Protein AF-A0A952J4M9-F1 (afdb_monomer_lite)

pLDDT: mean 75.3, std 10.13, range [50.69, 89.69]

Radius of gyration: 25.88 Å; chains: 1; bounding box: 40×37×68 Å

Secondary structure (DSSP, 8-state):
---------SHHHHHHHHHHHHTTS---------------GGGGTT-S-HHHHHHHHHHHHHHHHH--

Structure (mmCIF, N/CA/C/O backbone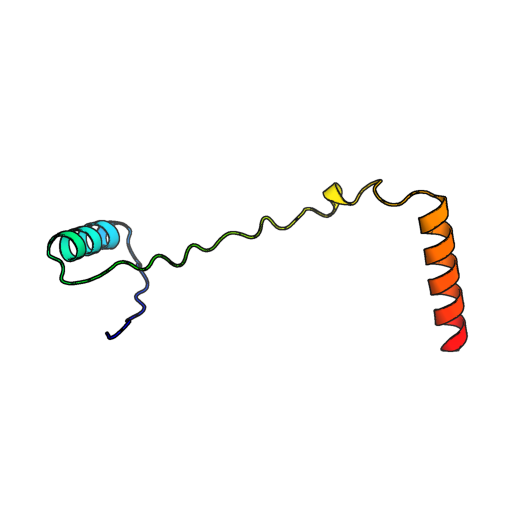):
data_AF-A0A952J4M9-F1
#
_entry.id   AF-A0A952J4M9-F1
#
loop_
_atom_site.group_PDB
_atom_site.id
_atom_site.type_symbol
_atom_site.label_atom_id
_atom_site.label_alt_id
_atom_site.label_comp_id
_atom_site.label_asym_id
_atom_site.label_entity_id
_atom_site.label_seq_id
_atom_site.pdbx_PDB_ins_code
_atom_site.Cartn_x
_atom_site.Cartn_y
_atom_site.Cartn_z
_atom_site.occupancy
_atom_site.B_iso_or_equiv
_atom_site.auth_seq_id
_atom_site.auth_comp_id
_atom_site.auth_asym_id
_atom_site.auth_atom_id
_atom_site.pdbx_PDB_model_num
ATOM 1 N N . MET A 1 1 ? 1.917 -22.403 13.976 1.00 63.72 1 MET A N 1
ATOM 2 C CA . MET A 1 1 ? 1.423 -21.028 13.751 1.00 63.72 1 MET A CA 1
ATOM 3 C C . MET A 1 1 ? 0.514 -21.074 12.537 1.00 63.72 1 MET A C 1
ATOM 5 O O . MET A 1 1 ? 0.962 -21.554 11.506 1.00 63.72 1 MET A O 1
ATOM 9 N N . GLN A 1 2 ? -0.756 -20.697 12.681 1.00 70.62 2 GLN A N 1
ATOM 10 C CA . GLN A 1 2 ? -1.708 -20.617 11.569 1.00 70.62 2 GLN A CA 1
ATOM 11 C C . GLN A 1 2 ? -1.961 -19.139 11.278 1.00 70.62 2 GLN A C 1
ATOM 13 O O . GLN A 1 2 ? -2.230 -18.375 12.204 1.00 70.62 2 GLN A O 1
ATOM 18 N N . THR A 1 3 ? -1.822 -18.739 10.018 1.00 75.50 3 THR A N 1
ATOM 19 C CA . THR A 1 3 ? -2.035 -17.357 9.577 1.00 75.50 3 THR A CA 1
ATOM 20 C C . THR A 1 3 ? -3.343 -17.309 8.808 1.00 75.50 3 THR A C 1
ATOM 22 O O . THR A 1 3 ? -3.506 -18.042 7.835 1.00 75.50 3 THR A O 1
ATOM 25 N N . ILE A 1 4 ? -4.274 -16.474 9.265 1.00 75.81 4 ILE A N 1
ATOM 26 C CA . ILE A 1 4 ? -5.575 -16.270 8.629 1.00 75.81 4 ILE A CA 1
ATOM 27 C C . ILE A 1 4 ? -5.617 -14.824 8.143 1.00 75.81 4 ILE A C 1
ATOM 29 O O . ILE A 1 4 ? -5.394 -13.903 8.928 1.00 75.81 4 ILE A O 1
ATOM 33 N N . THR A 1 5 ? -5.894 -14.636 6.856 1.00 78.06 5 THR A N 1
ATOM 34 C CA . THR A 1 5 ? -6.107 -13.315 6.261 1.00 78.06 5 THR A CA 1
ATOM 35 C C . THR A 1 5 ? -7.567 -12.926 6.445 1.00 78.06 5 THR A C 1
ATOM 37 O O . THR A 1 5 ? -8.463 -13.709 6.130 1.00 78.06 5 THR A O 1
ATOM 40 N N . ILE A 1 6 ? -7.807 -11.731 6.975 1.00 77.25 6 ILE A N 1
ATOM 41 C CA . ILE A 1 6 ? -9.145 -11.191 7.213 1.00 77.25 6 ILE A CA 1
ATOM 42 C C . ILE A 1 6 ? -9.250 -9.792 6.613 1.00 77.25 6 ILE A C 1
ATOM 44 O O . ILE A 1 6 ? -8.419 -8.928 6.891 1.00 77.25 6 ILE A O 1
ATOM 48 N N . ASP A 1 7 ? -10.295 -9.565 5.824 1.00 77.00 7 ASP A N 1
ATOM 49 C CA . ASP A 1 7 ? -10.620 -8.240 5.309 1.00 77.00 7 ASP A CA 1
ATOM 50 C C . ASP A 1 7 ? -11.458 -7.467 6.327 1.00 77.00 7 ASP A C 1
ATOM 52 O O . ASP A 1 7 ? -12.522 -7.904 6.774 1.00 77.00 7 ASP A O 1
ATOM 56 N N . ILE A 1 8 ? -10.974 -6.285 6.700 1.00 80.94 8 ILE A N 1
ATOM 57 C CA . ILE A 1 8 ? -11.675 -5.398 7.625 1.00 80.94 8 ILE A CA 1
ATOM 58 C C . ILE A 1 8 ? -12.637 -4.524 6.819 1.00 80.94 8 ILE A C 1
ATOM 60 O O . ILE A 1 8 ? -12.237 -3.545 6.198 1.00 80.94 8 ILE A O 1
ATOM 64 N N . LEU A 1 9 ? -13.925 -4.871 6.859 1.00 80.69 9 LEU A N 1
ATOM 65 C CA . LEU A 1 9 ? -14.991 -4.144 6.152 1.00 80.69 9 LEU A CA 1
ATOM 66 C C . LEU A 1 9 ? -15.436 -2.856 6.866 1.00 80.69 9 LEU A C 1
ATOM 68 O O . LEU A 1 9 ? -16.092 -2.007 6.270 1.00 80.69 9 LEU A O 1
ATOM 72 N N . ASN A 1 10 ? -15.131 -2.722 8.158 1.00 82.06 10 ASN A N 1
ATOM 73 C CA . ASN A 1 10 ? -15.547 -1.594 8.986 1.00 82.06 10 ASN A CA 1
ATOM 74 C C . ASN A 1 10 ? -14.414 -1.203 9.936 1.00 82.06 10 ASN A C 1
ATOM 76 O O . ASN A 1 10 ? -13.892 -2.054 10.654 1.00 82.06 10 ASN A O 1
ATOM 80 N N . GLU A 1 11 ? -14.080 0.084 10.003 1.00 79.62 11 GLU A N 1
ATOM 81 C CA . GLU A 1 11 ? -13.034 0.602 10.891 1.00 79.62 11 GLU A CA 1
ATOM 82 C C . GLU A 1 11 ? -13.275 0.269 12.373 1.00 79.62 11 GLU A C 1
ATOM 84 O O . GLU A 1 11 ? -12.319 0.029 13.105 1.00 79.62 11 GLU A O 1
ATOM 89 N N . LYS A 1 12 ? -14.534 0.127 12.815 1.00 80.38 12 LYS A N 1
ATOM 90 C CA . LYS A 1 12 ? -14.861 -0.318 14.185 1.00 80.38 12 LYS A CA 1
ATOM 91 C C . LYS A 1 12 ? -14.356 -1.732 14.490 1.00 80.38 12 LYS A C 1
ATOM 93 O O . LYS A 1 12 ? -14.038 -2.044 15.635 1.00 80.38 12 LYS A O 1
ATOM 98 N N . ALA A 1 13 ? -14.262 -2.598 13.480 1.00 81.25 13 ALA A N 1
ATOM 99 C CA . ALA A 1 13 ? -13.724 -3.944 13.655 1.00 81.25 13 ALA A CA 1
ATOM 100 C C . ALA A 1 13 ? -12.204 -3.925 13.891 1.00 81.25 13 ALA A C 1
ATOM 102 O O . ALA A 1 13 ? -11.681 -4.825 14.545 1.00 81.25 13 ALA A O 1
ATOM 103 N N . LEU A 1 14 ? -11.497 -2.876 13.452 1.00 82.31 14 LEU A N 1
ATOM 104 C CA . LEU A 1 14 ? -10.071 -2.709 13.734 1.00 82.31 14 LEU A CA 1
ATOM 105 C C . LEU A 1 14 ? -9.812 -2.518 15.234 1.00 82.31 14 LEU A C 1
ATOM 107 O O . LEU A 1 14 ? -8.869 -3.096 15.769 1.00 82.31 14 LEU A O 1
ATOM 111 N N . GLU A 1 15 ? -10.642 -1.730 15.923 1.00 84.06 15 GLU A N 1
ATOM 112 C CA . GLU A 1 15 ? -10.530 -1.554 17.378 1.00 84.06 15 GLU A CA 1
ATOM 113 C C . GLU A 1 15 ? -10.786 -2.860 18.132 1.00 84.06 15 GLU A C 1
ATOM 115 O O . GLU A 1 15 ? -10.092 -3.161 19.101 1.00 84.06 15 GLU A O 1
ATOM 120 N N . LEU A 1 16 ? -11.746 -3.665 17.670 1.00 83.31 16 LEU A N 1
ATOM 121 C CA . LEU A 1 16 ? -12.013 -4.978 18.252 1.00 83.31 16 LEU A CA 1
ATOM 122 C C . LEU A 1 16 ? -10.808 -5.913 18.092 1.00 83.31 16 LEU A C 1
ATOM 124 O O . LEU A 1 16 ? -10.400 -6.562 19.052 1.00 83.31 16 LEU A O 1
ATOM 128 N N . ILE A 1 17 ? -10.208 -5.944 16.900 1.00 84.56 17 ILE A N 1
ATOM 129 C CA . ILE A 1 17 ? -9.026 -6.765 16.615 1.00 84.56 17 ILE A CA 1
ATOM 130 C C . ILE A 1 17 ? -7.824 -6.325 17.461 1.00 84.56 17 ILE A C 1
ATOM 132 O O . ILE A 1 17 ? -7.109 -7.179 17.976 1.00 84.56 17 ILE A O 1
ATOM 136 N N . LYS A 1 18 ? -7.633 -5.017 17.679 1.00 82.12 18 LYS A N 1
ATOM 137 C CA . LYS A 1 18 ? -6.598 -4.515 18.599 1.00 82.12 18 LYS A CA 1
ATOM 138 C C . LYS A 1 18 ? -6.799 -5.015 20.030 1.00 82.12 18 LYS A C 1
ATOM 140 O O . LYS A 1 18 ? -5.838 -5.438 20.659 1.00 82.12 18 LYS A O 1
ATOM 145 N N . LYS A 1 19 ? -8.039 -5.041 20.527 1.00 85.06 19 LYS A N 1
ATOM 146 C CA . LYS A 1 19 ? -8.335 -5.594 21.861 1.00 85.06 19 LYS A CA 1
ATOM 147 C C . LYS A 1 19 ? -8.036 -7.095 21.943 1.00 85.06 19 LYS A C 1
ATOM 149 O O . LYS A 1 19 ? -7.520 -7.566 22.950 1.00 85.06 19 LYS A O 1
ATOM 154 N N . LEU A 1 20 ? -8.326 -7.852 20.881 1.00 85.75 20 LEU A N 1
ATOM 155 C CA . LEU A 1 20 ? -7.964 -9.274 20.791 1.00 85.75 20 LEU A CA 1
ATOM 156 C C . LEU A 1 20 ? -6.438 -9.484 20.768 1.00 85.75 20 LEU A C 1
ATOM 158 O O . LEU A 1 20 ? -5.951 -10.486 21.296 1.00 85.75 20 LEU A O 1
ATOM 162 N N . GLU A 1 21 ? -5.691 -8.546 20.183 1.00 84.94 21 GLU A N 1
ATOM 163 C CA . GLU A 1 21 ? -4.226 -8.530 20.203 1.00 84.94 21 GLU A CA 1
ATOM 164 C C . GLU A 1 21 ? -3.667 -8.225 21.602 1.00 84.94 21 GLU A C 1
ATOM 166 O O . GLU A 1 21 ? -2.763 -8.928 22.047 1.00 84.94 21 GLU A O 1
ATOM 171 N N . GLU A 1 22 ? -4.248 -7.277 22.349 1.00 83.12 22 GLU A N 1
ATOM 172 C CA . GLU A 1 22 ? -3.879 -7.020 23.757 1.00 83.12 22 GLU A CA 1
ATOM 173 C C . GLU A 1 22 ? -4.065 -8.260 24.642 1.00 83.12 22 GLU A C 1
ATOM 175 O O . GLU A 1 22 ? -3.270 -8.531 25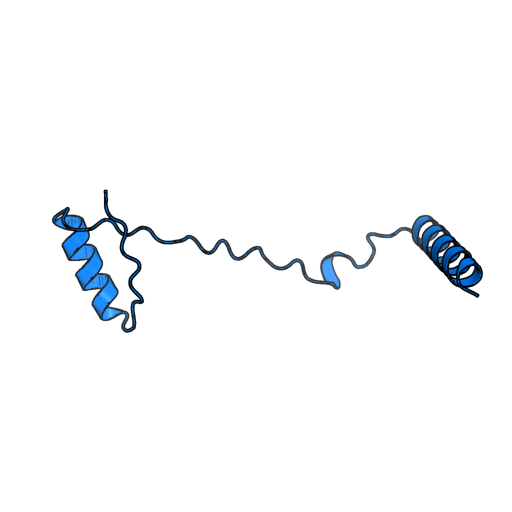.542 1.00 83.12 22 GLU A O 1
ATOM 180 N N . MET A 1 23 ? -5.091 -9.060 24.352 1.00 87.38 23 MET A N 1
ATOM 181 C CA . MET A 1 23 ? -5.347 -10.325 25.038 1.00 87.38 23 MET A CA 1
ATOM 182 C C . MET A 1 23 ? -4.470 -11.489 24.525 1.00 87.38 23 MET A C 1
ATOM 184 O O . MET A 1 23 ? -4.626 -12.614 24.993 1.00 87.38 23 MET A O 1
ATOM 188 N N . ASN A 1 24 ? -3.546 -11.241 23.586 1.00 79.19 24 ASN A N 1
ATOM 189 C CA . ASN A 1 24 ? -2.662 -12.228 22.949 1.00 79.19 24 ASN A CA 1
ATOM 190 C C . ASN A 1 24 ? -3.385 -13.370 22.199 1.00 79.19 24 ASN A C 1
ATOM 192 O O . ASN A 1 24 ? -2.800 -14.433 21.988 1.00 79.19 24 ASN A O 1
ATOM 196 N N . LEU A 1 25 ? -4.638 -13.176 21.763 1.00 76.19 25 LEU A N 1
ATOM 197 C CA . LEU A 1 25 ? -5.365 -14.193 20.984 1.00 76.19 25 LEU A CA 1
ATOM 198 C C . LEU A 1 25 ? -5.012 -14.164 19.495 1.00 76.19 25 LEU A C 1
ATOM 200 O O . LEU A 1 25 ? -5.019 -15.201 18.834 1.00 76.19 25 LEU A O 1
ATOM 204 N N . VAL A 1 26 ? -4.727 -12.979 18.956 1.00 80.88 26 VAL A N 1
ATOM 205 C CA . VAL A 1 26 ? -4.401 -12.778 17.540 1.00 80.88 26 VAL A CA 1
ATOM 206 C C . VAL A 1 26 ? -3.237 -11.810 17.404 1.00 80.88 26 VAL A C 1
ATOM 208 O O . VAL A 1 26 ? -3.047 -10.934 18.237 1.00 80.88 26 VAL A O 1
ATOM 211 N N . LYS A 1 27 ? -2.458 -11.956 16.333 1.00 75.56 27 LYS A N 1
ATOM 212 C CA . LYS A 1 27 ? -1.370 -11.037 15.989 1.00 75.56 27 LYS A CA 1
ATOM 213 C C . LYS A 1 27 ? -1.715 -10.342 14.684 1.00 75.56 27 LYS A C 1
ATOM 215 O O . LYS A 1 27 ? -1.890 -11.018 13.667 1.00 75.56 27 LYS A O 1
ATOM 220 N N . VAL A 1 28 ? -1.789 -9.012 14.690 1.00 70.88 28 VAL A N 1
ATOM 221 C CA . VAL A 1 28 ? -2.123 -8.260 13.478 1.00 70.88 28 VAL A CA 1
ATOM 222 C C . VAL A 1 28 ? -0.8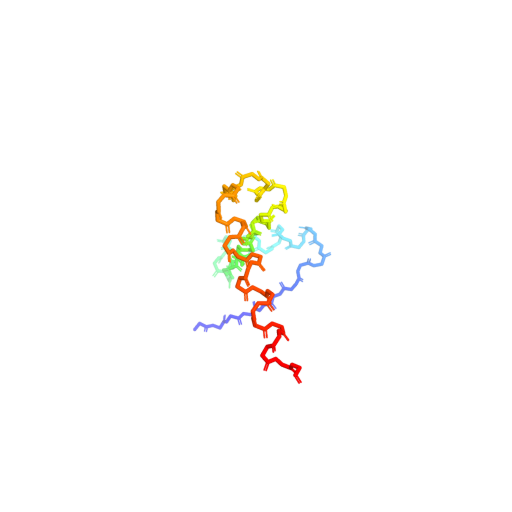73 -8.135 12.616 1.00 70.88 28 VAL A C 1
ATOM 224 O O . VAL A 1 28 ? 0.021 -7.329 12.867 1.00 70.88 28 VAL A O 1
ATOM 227 N N . THR A 1 29 ? -0.803 -8.940 11.563 1.00 70.00 29 THR A N 1
ATOM 228 C CA . THR A 1 29 ? 0.228 -8.801 10.533 1.00 70.00 29 THR A CA 1
ATOM 229 C C . THR A 1 29 ? -0.285 -7.829 9.480 1.00 70.00 29 THR A C 1
ATOM 231 O O . THR A 1 29 ? -0.942 -8.211 8.520 1.00 70.00 29 THR A O 1
ATOM 234 N N . LYS A 1 30 ? -0.042 -6.529 9.684 1.00 65.75 30 LYS A N 1
ATOM 235 C CA . LYS A 1 30 ? -0.274 -5.555 8.616 1.00 65.75 30 LYS A CA 1
ATOM 236 C C . LYS A 1 30 ? 0.714 -5.861 7.501 1.00 65.75 30 LYS A C 1
ATOM 238 O O . LYS A 1 30 ? 1.918 -5.682 7.686 1.00 65.75 30 LYS A O 1
ATOM 243 N N . GLU A 1 31 ? 0.215 -6.297 6.349 1.00 57.06 31 GLU A N 1
ATOM 244 C CA . GLU A 1 31 ? 0.975 -6.141 5.120 1.00 57.06 31 GLU A CA 1
ATOM 245 C C . GLU A 1 31 ? 1.162 -4.641 4.933 1.00 57.06 31 GLU A C 1
ATOM 247 O O . GLU A 1 31 ? 0.242 -3.911 4.565 1.00 57.06 31 GLU A O 1
ATOM 252 N N . THR A 1 32 ? 2.351 -4.150 5.276 1.00 52.84 32 THR A N 1
ATOM 253 C CA . THR A 1 32 ? 2.791 -2.837 4.839 1.00 52.84 32 THR A CA 1
ATOM 254 C C . THR A 1 32 ? 2.789 -2.912 3.324 1.00 52.84 32 THR A C 1
ATOM 256 O O . THR A 1 32 ? 3.757 -3.360 2.710 1.00 52.84 32 THR A O 1
ATOM 259 N N . THR A 1 33 ? 1.690 -2.489 2.705 1.00 50.69 33 THR A N 1
ATOM 260 C CA . THR A 1 33 ? 1.685 -2.083 1.313 1.00 50.69 33 THR A CA 1
ATOM 261 C C . THR A 1 33 ? 2.601 -0.875 1.270 1.00 50.69 33 THR A C 1
ATOM 263 O O . THR A 1 33 ? 2.166 0.267 1.421 1.00 50.69 33 THR A O 1
ATOM 266 N N . VAL A 1 34 ? 3.906 -1.128 1.171 1.00 51.69 34 VAL A N 1
ATOM 267 C CA . VAL A 1 34 ? 4.873 -0.117 0.792 1.00 51.69 34 VAL A CA 1
ATOM 268 C C . VAL A 1 34 ? 4.380 0.289 -0.580 1.00 51.69 34 VAL A C 1
ATOM 270 O 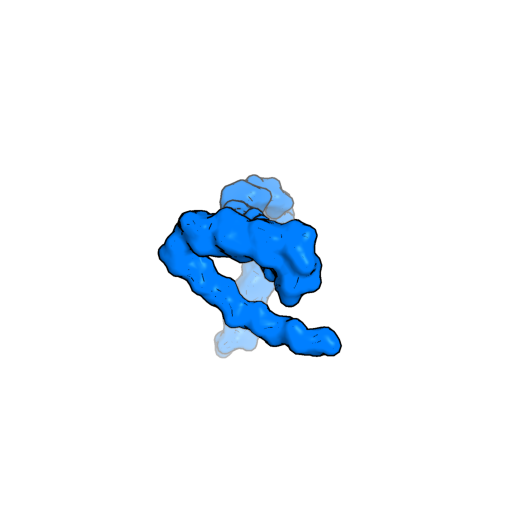O . VAL A 1 34 ? 4.569 -0.435 -1.560 1.00 51.69 34 VAL A O 1
ATOM 273 N N . SER A 1 35 ? 3.630 1.386 -0.642 1.00 51.31 35 SER A N 1
ATOM 274 C CA . SER A 1 35 ? 3.303 2.008 -1.902 1.00 51.31 35 SER A CA 1
ATOM 275 C C . SER A 1 35 ? 4.662 2.365 -2.482 1.00 51.31 35 SER A C 1
ATOM 277 O O . SER A 1 35 ? 5.313 3.322 -2.070 1.00 51.31 35 SER A O 1
ATOM 279 N N . LYS A 1 36 ? 5.175 1.510 -3.375 1.00 57.00 36 LYS A N 1
ATOM 280 C CA . LYS A 1 36 ? 6.289 1.870 -4.241 1.00 57.00 36 LYS A CA 1
ATOM 281 C C . LYS A 1 36 ? 5.801 3.137 -4.907 1.00 57.00 36 LYS A C 1
ATOM 283 O O . LYS A 1 36 ? 4.903 3.064 -5.747 1.00 57.00 36 LYS A O 1
ATOM 288 N N . SER A 1 37 ? 6.294 4.286 -4.448 1.00 58.56 37 SER A N 1
ATOM 289 C CA . SER A 1 37 ? 5.932 5.558 -5.039 1.00 58.56 37 SER A CA 1
ATOM 290 C C . SER A 1 37 ? 6.265 5.404 -6.515 1.00 58.56 37 SER A C 1
ATOM 292 O O . SER A 1 37 ? 7.399 5.120 -6.911 1.00 58.56 37 SER A O 1
ATOM 294 N N . ARG A 1 38 ? 5.216 5.380 -7.333 1.00 62.88 38 ARG A N 1
ATOM 295 C CA . ARG A 1 38 ? 5.352 5.152 -8.761 1.00 62.88 38 ARG A CA 1
ATOM 296 C C . ARG A 1 38 ? 6.050 6.404 -9.268 1.00 62.88 38 ARG A C 1
ATOM 298 O O . ARG A 1 38 ? 5.407 7.451 -9.334 1.00 62.88 38 ARG A O 1
ATOM 305 N N . LYS A 1 39 ? 7.368 6.322 -9.496 1.00 67.19 39 LYS A N 1
ATOM 306 C CA . LYS A 1 39 ? 8.161 7.442 -10.019 1.00 67.19 39 LYS A CA 1
ATOM 307 C C . LYS A 1 39 ? 7.420 8.002 -11.225 1.00 67.19 39 LYS A C 1
ATOM 309 O O . LYS A 1 39 ? 7.011 7.248 -12.113 1.00 67.19 39 LYS A O 1
ATOM 314 N N . LYS A 1 40 ? 7.137 9.299 -11.185 1.00 70.19 40 LYS A N 1
ATOM 315 C CA . LYS A 1 40 ? 6.300 9.947 -12.188 1.00 70.19 40 LYS A CA 1
ATOM 316 C C . LYS A 1 40 ? 7.119 10.059 -13.475 1.00 70.19 40 LYS A C 1
ATOM 318 O O . LYS A 1 40 ? 8.327 10.261 -13.403 1.00 70.19 40 LYS A O 1
ATOM 323 N N . PRO A 1 41 ? 6.499 9.997 -14.663 1.00 65.38 41 PRO A N 1
ATOM 324 C CA . PRO A 1 41 ? 7.207 10.212 -15.929 1.00 65.38 41 PRO A CA 1
ATOM 325 C C . PRO A 1 41 ? 7.987 11.539 -15.976 1.00 65.38 41 PRO A C 1
ATOM 327 O O . PRO A 1 41 ? 9.015 11.635 -16.638 1.00 65.38 41 PRO A O 1
ATOM 330 N N . SER A 1 42 ? 7.531 12.549 -15.225 1.00 65.12 42 SER A N 1
ATOM 331 C CA . SER A 1 42 ? 8.218 13.831 -15.036 1.00 65.12 42 SER A CA 1
ATOM 332 C C . SER A 1 42 ? 9.598 13.707 -14.393 1.00 65.12 42 SER A C 1
ATOM 334 O O . SER A 1 42 ? 10.457 14.531 -14.685 1.00 65.12 42 SER A O 1
ATOM 336 N N . ASP A 1 43 ? 9.825 12.681 -13.570 1.00 70.00 43 ASP A N 1
ATOM 337 C CA . ASP A 1 43 ? 11.1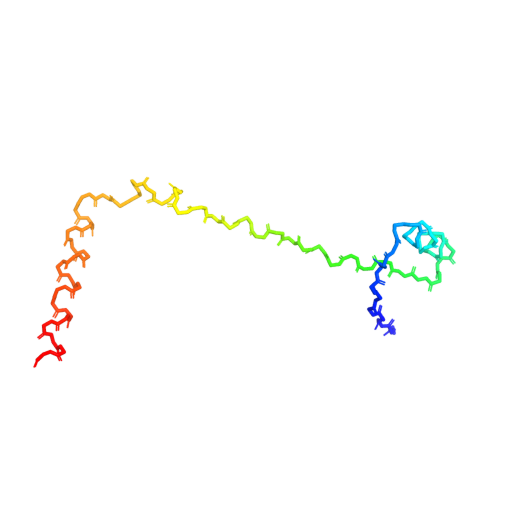00 12.455 -12.879 1.00 70.00 43 ASP A CA 1
ATOM 338 C C . ASP A 1 43 ? 12.209 12.043 -13.857 1.00 70.00 43 ASP A C 1
ATOM 340 O O . ASP A 1 43 ? 13.381 12.095 -13.510 1.00 70.00 43 ASP A O 1
ATOM 344 N N . TYR A 1 44 ? 11.850 11.654 -15.086 1.00 65.69 44 TYR A N 1
ATOM 345 C CA . TYR A 1 44 ? 12.784 11.261 -16.141 1.00 65.69 44 TYR A CA 1
ATOM 346 C C . TYR A 1 44 ? 13.078 12.389 -17.143 1.00 65.69 44 TYR A C 1
ATOM 348 O O . TYR A 1 44 ? 13.893 12.218 -18.053 1.00 65.69 44 TYR A O 1
ATOM 356 N N . LYS A 1 45 ? 12.422 13.550 -17.005 1.00 67.75 45 LYS A N 1
ATOM 357 C CA . LYS A 1 45 ? 12.544 14.662 -17.952 1.00 67.75 45 LYS A CA 1
ATOM 358 C C . LYS A 1 45 ? 13.897 15.358 -17.756 1.00 67.75 45 LYS A C 1
ATOM 360 O O . LYS A 1 45 ? 14.142 15.944 -16.710 1.00 67.75 45 LYS A O 1
ATOM 365 N N . GLY A 1 46 ? 14.769 15.284 -18.764 1.00 68.06 46 GLY A N 1
ATOM 366 C CA . GLY A 1 46 ? 16.104 15.902 -18.742 1.00 68.06 46 GLY A CA 1
ATOM 367 C C . GLY A 1 46 ? 17.235 15.024 -18.188 1.00 68.06 46 GLY A C 1
ATOM 368 O O . GLY A 1 46 ? 18.358 15.502 -18.088 1.00 68.06 46 GLY A O 1
ATOM 369 N N . ILE A 1 47 ? 16.974 13.750 -17.856 1.00 69.38 47 ILE A N 1
ATOM 370 C CA . ILE A 1 47 ? 18.033 12.798 -17.453 1.00 69.38 47 ILE A CA 1
ATOM 371 C C . ILE A 1 47 ? 18.912 12.403 -18.648 1.00 69.38 47 ILE A C 1
ATOM 373 O O . ILE A 1 47 ? 20.096 12.113 -18.489 1.00 69.38 47 ILE A O 1
ATOM 377 N N . LEU A 1 48 ? 18.336 12.374 -19.849 1.00 72.38 48 LEU A N 1
ATOM 378 C CA . LEU A 1 48 ? 19.057 11.988 -21.052 1.00 72.38 48 LEU A CA 1
ATOM 379 C C . LEU A 1 48 ? 19.740 13.218 -21.660 1.00 72.38 48 LEU A C 1
ATOM 381 O O . LEU A 1 48 ? 19.063 14.153 -22.079 1.00 72.38 48 LEU A O 1
ATOM 385 N N . SER A 1 49 ? 21.072 13.209 -21.712 1.00 75.00 49 SER A N 1
ATOM 386 C CA . SER A 1 49 ? 21.843 14.211 -22.454 1.00 75.00 49 SER A CA 1
ATOM 387 C C . SER A 1 49 ? 21.589 14.078 -23.961 1.00 75.00 49 SER A C 1
ATOM 389 O O . SER A 1 49 ? 21.392 12.965 -24.455 1.00 75.00 49 SER A O 1
ATOM 391 N N . ASP A 1 50 ? 21.660 15.183 -24.709 1.00 73.25 50 ASP A N 1
ATOM 392 C CA . ASP A 1 50 ? 21.390 15.222 -26.159 1.00 73.25 50 ASP A CA 1
ATOM 393 C C . ASP A 1 50 ? 22.207 14.195 -26.961 1.00 73.25 50 ASP A C 1
ATOM 395 O O . ASP A 1 50 ? 21.717 13.592 -27.921 1.00 73.25 50 ASP A O 1
ATOM 399 N N . LYS A 1 51 ? 23.444 13.936 -26.516 1.00 74.88 51 LYS A N 1
ATOM 400 C CA . LYS A 1 51 ? 24.336 12.930 -27.102 1.00 74.88 51 LYS A CA 1
ATOM 401 C C . LYS A 1 51 ? 23.772 11.511 -26.955 1.00 74.88 51 LYS A C 1
ATOM 403 O O . LYS A 1 51 ? 23.583 10.825 -27.954 1.00 74.88 51 LYS A O 1
ATOM 408 N N . SER A 1 52 ? 23.409 11.114 -25.736 1.00 77.69 52 SER A N 1
ATOM 409 C CA . SER A 1 52 ? 22.840 9.791 -25.449 1.00 77.69 52 SER A CA 1
ATOM 410 C C . SER A 1 52 ? 21.469 9.587 -26.099 1.00 77.69 52 SER A C 1
ATOM 412 O O . SER A 1 52 ? 21.147 8.479 -26.520 1.00 77.69 52 SER A O 1
ATOM 414 N N . GLY A 1 53 ? 20.669 10.651 -26.230 1.00 79.81 53 GLY A N 1
ATOM 415 C CA . GLY A 1 53 ? 19.412 10.606 -26.983 1.00 79.81 53 GLY A CA 1
ATOM 416 C C . GLY A 1 53 ? 19.617 10.343 -28.471 1.00 79.81 53 GLY A C 1
ATOM 417 O O . GLY A 1 53 ? 18.889 9.542 -29.058 1.00 79.81 53 GLY A O 1
ATOM 418 N N . SER A 1 54 ? 20.637 10.964 -29.063 1.00 81.50 54 SER A N 1
ATOM 419 C CA . SER A 1 54 ? 20.972 10.780 -30.478 1.00 81.50 54 SER A CA 1
ATOM 420 C C . SER A 1 54 ? 21.483 9.365 -30.765 1.00 81.50 54 SER A C 1
ATOM 422 O O . SER A 1 54 ? 21.017 8.733 -31.710 1.00 81.50 54 SER A O 1
ATOM 424 N N . GLU A 1 55 ? 22.357 8.827 -29.907 1.00 84.75 55 GLU A N 1
ATOM 425 C CA . GLU A 1 55 ? 22.877 7.453 -30.024 1.00 84.75 55 GLU A CA 1
ATOM 426 C C . GLU A 1 55 ? 21.767 6.396 -29.874 1.00 84.75 55 GLU A C 1
ATOM 428 O O . GLU A 1 55 ? 21.721 5.408 -30.615 1.00 84.75 55 GLU A O 1
ATOM 433 N N . LEU A 1 56 ? 20.820 6.619 -28.956 1.00 85.12 56 LEU A N 1
ATOM 434 C CA . LEU A 1 56 ? 19.662 5.742 -28.778 1.00 85.12 56 LEU A CA 1
ATOM 435 C C . LEU A 1 56 ? 18.743 5.776 -30.006 1.00 85.12 56 LEU A C 1
ATOM 437 O O . LEU A 1 56 ? 18.288 4.734 -30.475 1.00 85.12 56 LEU A O 1
ATOM 441 N N . LEU A 1 57 ? 18.481 6.968 -30.546 1.00 86.19 57 LEU A N 1
ATOM 442 C CA . LEU A 1 57 ? 17.647 7.139 -31.731 1.00 86.19 57 LEU A CA 1
ATOM 443 C C . LEU A 1 57 ? 18.269 6.464 -32.962 1.00 86.19 57 LEU A C 1
ATOM 445 O O . LEU A 1 57 ? 17.555 5.829 -33.739 1.00 86.19 57 LEU A O 1
ATOM 449 N N . GLU A 1 58 ? 19.586 6.573 -33.127 1.00 88.88 58 GLU A N 1
ATOM 450 C CA . GLU A 1 58 ? 20.329 5.889 -34.186 1.00 88.88 58 GLU A CA 1
ATOM 451 C C . GLU A 1 58 ? 20.257 4.365 -34.032 1.00 88.88 58 GLU A C 1
ATOM 453 O O . GLU A 1 58 ? 19.938 3.664 -34.993 1.00 88.88 58 GLU A O 1
ATOM 458 N N . SER A 1 59 ? 20.432 3.859 -32.809 1.00 86.06 59 SER A N 1
ATOM 459 C CA . SER A 1 59 ? 20.316 2.428 -32.504 1.00 86.06 59 SER A CA 1
ATOM 460 C C . SER A 1 59 ? 18.920 1.885 -32.823 1.00 86.06 59 SER A C 1
ATOM 462 O O . SER A 1 59 ? 18.789 0.841 -33.456 1.00 86.06 59 SER A O 1
ATOM 464 N N . ILE A 1 60 ? 17.863 2.623 -32.465 1.00 87.56 60 ILE A N 1
ATOM 465 C CA . ILE A 1 60 ? 16.472 2.245 -32.765 1.00 87.56 60 ILE A CA 1
ATOM 466 C C . ILE A 1 60 ? 16.215 2.230 -34.276 1.00 87.56 60 ILE A C 1
ATOM 468 O O . ILE A 1 60 ? 15.549 1.321 -34.776 1.00 87.56 60 ILE A O 1
ATOM 472 N N . LYS A 1 61 ? 16.725 3.227 -35.013 1.00 89.69 61 LYS A N 1
ATOM 473 C CA . LYS A 1 61 ? 16.599 3.281 -36.477 1.00 89.69 61 LYS A CA 1
ATOM 474 C C . LYS A 1 61 ? 17.299 2.100 -37.137 1.00 89.69 61 LYS A C 1
ATOM 476 O O . LYS A 1 61 ? 16.699 1.469 -38.002 1.00 89.69 61 LYS A O 1
ATOM 481 N N . LYS A 1 62 ? 18.526 1.794 -36.706 1.00 89.00 62 LYS A N 1
ATOM 482 C CA . LYS A 1 62 ? 19.296 0.662 -37.220 1.00 89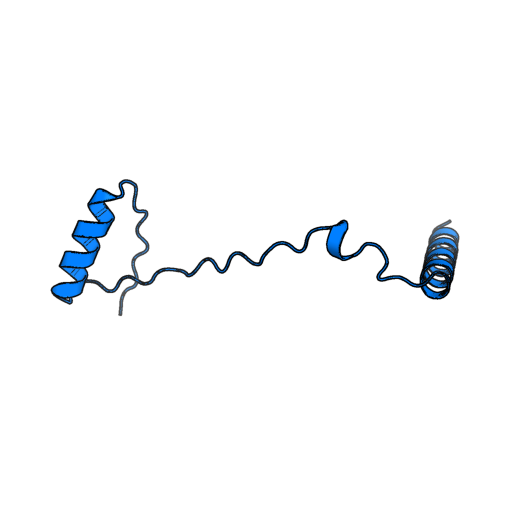.00 62 LYS A CA 1
ATOM 483 C C . LYS A 1 62 ? 18.560 -0.646 -36.972 1.00 89.00 62 LYS A C 1
ATOM 485 O O . LYS A 1 62 ? 18.324 -1.366 -37.930 1.00 89.00 62 LYS A O 1
ATOM 490 N N . SER A 1 63 ? 18.109 -0.885 -35.738 1.00 86.12 63 SER A N 1
ATOM 491 C CA . SER A 1 63 ? 17.314 -2.070 -35.436 1.00 86.12 63 SER A CA 1
ATOM 492 C C . SER A 1 63 ? 16.086 -2.138 -36.325 1.00 86.12 63 SER A C 1
ATOM 494 O O . SER A 1 63 ? 15.921 -3.138 -36.988 1.00 86.12 63 SER A O 1
ATOM 496 N N . ARG A 1 64 ? 15.264 -1.087 -36.449 1.00 84.06 64 ARG A N 1
ATOM 497 C CA . ARG A 1 64 ? 14.065 -1.131 -37.309 1.00 84.06 64 ARG A CA 1
ATOM 498 C C . ARG A 1 64 ? 14.372 -1.498 -38.767 1.00 84.06 64 ARG A C 1
ATOM 500 O O . ARG A 1 64 ? 13.589 -2.222 -39.362 1.00 84.06 64 ARG A O 1
ATOM 507 N N . ASN A 1 65 ? 15.487 -1.019 -39.307 1.00 84.88 65 ASN A N 1
ATOM 508 C CA . ASN A 1 65 ? 15.926 -1.330 -40.666 1.00 84.88 65 ASN A CA 1
ATOM 509 C C . ASN A 1 65 ? 16.496 -2.755 -40.814 1.00 84.88 65 ASN A C 1
ATOM 511 O O . ASN A 1 65 ? 16.744 -3.187 -41.927 1.00 84.88 65 ASN A O 1
ATOM 515 N N . GLU A 1 66 ? 16.759 -3.462 -39.713 1.00 79.69 66 GLU A N 1
ATOM 516 C CA . GLU A 1 66 ? 17.132 -4.886 -39.707 1.00 79.69 66 GLU A CA 1
ATOM 517 C C . GLU A 1 66 ? 15.901 -5.813 -39.664 1.00 79.69 66 GLU A C 1
ATOM 519 O O . GLU A 1 66 ? 16.051 -7.021 -39.825 1.00 79.69 66 GLU A O 1
ATOM 524 N N . TRP A 1 67 ? 14.698 -5.274 -39.424 1.00 76.69 67 TRP A N 1
ATOM 525 C CA . TRP A 1 67 ? 13.433 -6.027 -39.469 1.00 76.69 67 TRP A CA 1
ATOM 526 C C . TRP A 1 67 ? 12.673 -5.859 -40.797 1.00 76.69 67 TRP A C 1
ATOM 528 O O . TRP A 1 67 ? 11.641 -6.511 -40.963 1.00 76.69 67 TRP A O 1
ATOM 538 N N . ASP A 1 68 ? 13.154 -4.989 -41.691 1.00 62.19 68 ASP A N 1
ATOM 539 C CA . ASP A 1 68 ? 12.654 -4.782 -43.063 1.00 62.19 68 ASP A CA 1
ATOM 540 C C . ASP A 1 68 ? 13.542 -5.554 -44.053 1.00 62.19 68 ASP A C 1
ATOM 542 O O . ASP A 1 68 ? 12.985 -6.238 -44.941 1.00 62.19 68 ASP A O 1
#

Sequence (68 aa):
MQTITIDILNEKALELIKKLEEMNLVKVTKETTVSKSRKKPSDYKGILSDKSGSELLESIKKSRNEWD

Foldseek 3Di:
DDDDDDDDPDPVVVVVVVVCVVVVNDDDDPPPPPVPPPPDPVNCPPVDDPVNVVVVVVVVVVVVVVVD